Protein AF-A0A7C3M446-F1 (afdb_monomer)

Secondary structure (DSSP, 8-state):
--------SSTTSGGGG--------TT---GGGPPPPHHHHS--HHHHHHHHHHHHHHHHHTTGGGS-HHHHHH---EEHHHHHHHHHHHHTT-----S-GGGT--HHHHT--HHHHHHHHHHHHHHHHHHS-TT--HHHHHHH-EE-HHHHHHHHHHHHHTTTGGGT-

Solvent-accessible surface area (backbone atoms only — not comparable to full-atom values): 10321 Å² total; per-residue (Å²): 138,88,83,91,78,90,84,82,86,67,81,78,63,67,73,78,65,69,66,75,76,72,79,85,51,93,87,63,75,51,66,86,71,58,77,63,27,55,65,64,65,71,49,53,68,69,56,50,54,51,52,52,52,48,49,57,50,47,46,36,71,73,41,56,39,76,53,53,67,74,56,37,70,70,40,65,82,38,26,46,46,61,53,46,51,53,52,48,35,57,62,70,64,47,77,66,69,60,90,57,58,79,74,46,45,23,66,88,59,68,74,54,54,70,72,57,50,52,51,52,47,44,50,50,50,53,51,46,58,73,71,56,70,48,86,47,51,69,74,48,28,57,70,71,48,69,34,31,59,57,63,54,46,50,49,56,50,38,34,36,76,43,64,69,58,73,74,78,116

Radius of gyration: 21.4 Å; Cα contacts (8 Å, |Δi|>4): 169; chains: 1; bounding box: 54×73×48 Å

Foldseek 3Di:
DDDDDDDDDPPPPVVVPPPVPPPDDVLFDDLLNFQAAPQLVPDDPVVLLVLLVVLQVVLLVVPQQVDDPVVLVVDFPDFQLSLSSLSVCLVVLAAPADPCLSSRHHCLQVVDDQVRLVVLLRVSSVVSRVQPDRHDDPVCRRPRGTDTSSSSSSSSVCSHPPSVVVVVD

pLDDT: mean 84.74, std 18.95, range [38.5, 98.25]

Structure (mmCIF, N/CA/C/O backbone):
data_AF-A0A7C3M446-F1
#
_entry.id   AF-A0A7C3M446-F1
#
loop_
_atom_site.group_PDB
_atom_site.id
_atom_site.type_symbol
_atom_site.label_atom_id
_atom_site.label_alt_id
_atom_site.label_comp_id
_atom_site.label_asym_id
_atom_site.label_entity_id
_atom_site.label_seq_id
_atom_site.pdbx_PDB_ins_code
_atom_site.Cartn_x
_atom_site.Cartn_y
_atom_site.Cartn_z
_atom_site.occupancy
_atom_site.B_iso_or_equiv
_atom_site.auth_seq_id
_atom_site.auth_comp_id
_atom_site.auth_asym_id
_atom_site.auth_atom_id
_atom_site.pdbx_PDB_model_num
ATOM 1 N N . MET A 1 1 ? -39.749 -58.329 -31.137 1.00 42.81 1 MET A N 1
ATOM 2 C CA . MET A 1 1 ? -38.406 -57.814 -31.487 1.00 42.81 1 MET A CA 1
ATOM 3 C C . MET A 1 1 ? -38.065 -56.665 -30.552 1.00 42.81 1 MET A C 1
ATOM 5 O O . MET A 1 1 ? -38.836 -55.722 -30.462 1.00 42.81 1 MET A O 1
ATOM 9 N N . ARG A 1 2 ? -36.970 -56.797 -29.795 1.00 43.00 2 ARG A N 1
ATOM 10 C CA . ARG A 1 2 ? -36.410 -55.752 -28.927 1.00 43.00 2 ARG A CA 1
ATOM 11 C C . ARG A 1 2 ? -35.461 -54.888 -29.755 1.00 43.00 2 ARG A C 1
ATOM 13 O O . ARG A 1 2 ? -34.561 -55.450 -30.365 1.00 43.00 2 ARG A O 1
ATOM 20 N N . TYR A 1 3 ? -35.579 -53.569 -29.652 1.00 38.50 3 TYR A N 1
ATOM 21 C CA . TYR A 1 3 ? -34.455 -52.666 -29.890 1.00 38.50 3 TYR A CA 1
ATOM 22 C C . TYR A 1 3 ? -34.229 -51.821 -28.637 1.00 38.50 3 TYR A C 1
ATOM 24 O O . TYR A 1 3 ? -35.097 -51.071 -28.200 1.00 38.50 3 TYR A O 1
ATOM 32 N N . LYS A 1 4 ? -33.062 -52.034 -28.023 1.00 44.69 4 LYS A N 1
ATOM 33 C CA . LYS A 1 4 ? -32.451 -51.157 -27.025 1.00 44.69 4 LYS A CA 1
ATOM 34 C C . LYS A 1 4 ? -31.662 -50.088 -27.784 1.00 44.69 4 LYS A C 1
ATOM 36 O O . LYS A 1 4 ? -30.764 -50.433 -28.542 1.00 44.69 4 LYS A O 1
ATOM 41 N N . THR A 1 5 ? -31.929 -48.826 -27.492 1.00 45.09 5 THR A N 1
ATOM 42 C CA . THR A 1 5 ? -31.045 -47.676 -27.742 1.00 45.09 5 THR A CA 1
ATOM 43 C C . THR A 1 5 ? -31.077 -46.880 -26.434 1.00 45.09 5 THR A C 1
ATOM 45 O O . THR A 1 5 ? -32.148 -46.478 -26.003 1.00 45.09 5 THR A O 1
ATOM 48 N N . GLY A 1 6 ? -30.016 -46.746 -25.637 1.00 48.19 6 GLY A N 1
ATOM 49 C CA . GLY A 1 6 ? -28.617 -46.575 -26.018 1.00 48.19 6 GLY A CA 1
ATOM 50 C C . GLY A 1 6 ? -28.357 -45.087 -26.243 1.00 48.19 6 GLY A C 1
ATOM 51 O O . GLY A 1 6 ? -28.233 -44.668 -27.382 1.00 48.19 6 GLY A O 1
ATOM 52 N N . GLY A 1 7 ? -28.352 -44.294 -25.168 1.00 40.03 7 GLY A N 1
ATOM 53 C CA . GLY A 1 7 ? -28.173 -42.838 -25.211 1.00 40.03 7 GLY A CA 1
ATOM 54 C C . GLY A 1 7 ? -27.802 -42.277 -23.840 1.00 40.03 7 GLY A C 1
ATOM 55 O O . GLY A 1 7 ? -28.478 -41.405 -23.310 1.00 40.03 7 GLY A O 1
ATOM 56 N N . SER A 1 8 ? -26.768 -42.860 -23.230 1.00 46.78 8 SER A N 1
ATOM 57 C CA . SER A 1 8 ? -26.146 -42.373 -21.998 1.00 46.78 8 SER A CA 1
ATOM 58 C C . SER A 1 8 ? -25.112 -41.298 -22.330 1.00 46.78 8 SER A C 1
ATOM 60 O O . SER A 1 8 ? -24.274 -41.495 -23.206 1.00 46.78 8 SER A O 1
ATOM 62 N N . GLY A 1 9 ? -25.121 -40.204 -21.568 1.00 45.34 9 GLY A N 1
ATOM 63 C CA . GLY A 1 9 ? -23.860 -39.694 -21.025 1.00 45.34 9 GLY A CA 1
ATOM 64 C C . GLY A 1 9 ? -23.272 -38.400 -21.586 1.00 45.34 9 GLY A C 1
ATOM 65 O O . GLY A 1 9 ? -22.259 -37.973 -21.046 1.00 45.34 9 GLY A O 1
ATOM 66 N N . MET A 1 10 ? -23.863 -37.739 -22.590 1.00 46.47 10 MET A N 1
ATOM 67 C CA . MET A 1 10 ? -23.274 -36.505 -23.160 1.00 46.47 10 MET A CA 1
ATOM 68 C C . MET A 1 10 ? -24.122 -35.230 -23.066 1.00 46.47 10 MET A C 1
ATOM 70 O O . MET A 1 10 ? -23.623 -34.159 -23.390 1.00 46.47 10 MET A O 1
ATOM 74 N N . ALA A 1 11 ? -25.356 -35.283 -22.559 1.00 45.22 11 ALA A N 1
ATOM 75 C CA . ALA A 1 11 ? -26.144 -34.061 -22.352 1.00 45.22 11 ALA A CA 1
ATOM 76 C C . ALA A 1 11 ? -25.712 -33.268 -21.098 1.00 45.22 11 ALA A C 1
ATOM 78 O O . ALA A 1 11 ? -25.867 -32.056 -21.052 1.00 45.22 11 ALA A O 1
ATOM 79 N N . ASN A 1 12 ? -25.093 -33.927 -20.108 1.00 47.81 12 ASN A N 1
ATOM 80 C CA . ASN A 1 12 ? -24.774 -33.326 -18.801 1.00 47.81 12 ASN A CA 1
ATOM 81 C C . ASN A 1 12 ? -23.311 -32.863 -18.639 1.00 47.81 12 ASN A C 1
ATOM 83 O O . ASN A 1 12 ? -22.894 -32.521 -17.529 1.00 47.81 12 ASN A O 1
ATOM 87 N N . MET A 1 13 ? -22.507 -32.884 -19.710 1.00 43.72 13 MET A N 1
ATOM 88 C CA . MET A 1 13 ? -21.101 -32.447 -19.657 1.00 43.72 13 MET A CA 1
ATOM 89 C C . MET A 1 13 ? -20.904 -31.014 -20.173 1.00 43.72 13 MET A C 1
ATOM 91 O O . MET A 1 13 ? -19.988 -30.331 -19.724 1.00 43.72 13 MET A O 1
ATOM 95 N N . LEU A 1 14 ? -21.793 -30.521 -21.043 1.00 45.66 14 LEU A N 1
ATOM 96 C CA . LEU A 1 14 ? -21.698 -29.168 -21.605 1.00 45.66 14 LEU A CA 1
ATOM 97 C C . LEU A 1 14 ? -22.295 -28.079 -20.697 1.00 45.66 14 LEU A C 1
ATOM 99 O O . LEU A 1 14 ? -21.881 -26.928 -20.785 1.00 45.66 14 LEU A O 1
ATOM 103 N N . ASP A 1 15 ? -23.170 -28.433 -19.750 1.00 46.59 15 ASP A N 1
ATOM 104 C CA . ASP A 1 15 ? -23.736 -27.470 -18.788 1.00 46.59 15 ASP A CA 1
ATOM 105 C C . ASP A 1 15 ? -22.785 -27.099 -17.632 1.00 46.59 15 ASP A C 1
ATOM 107 O O . ASP A 1 15 ? -23.059 -26.166 -16.875 1.00 46.59 15 ASP A O 1
ATOM 111 N N . ARG A 1 16 ? -21.630 -27.771 -17.499 1.00 46.53 16 ARG A N 1
ATOM 112 C CA . ARG A 1 16 ? -20.610 -27.433 -16.482 1.00 46.53 16 ARG A CA 1
ATOM 113 C C . ARG A 1 16 ? -19.628 -26.346 -16.909 1.00 46.53 16 ARG A C 1
ATOM 115 O O . ARG A 1 16 ? -18.825 -25.912 -16.091 1.00 46.53 16 ARG A O 1
ATOM 122 N N . PHE A 1 17 ? -19.726 -25.867 -18.146 1.00 45.97 17 PHE A N 1
ATOM 123 C CA . PHE A 1 17 ? -18.943 -24.737 -18.646 1.00 45.97 17 PHE A CA 1
ATOM 124 C C . PHE A 1 17 ? -19.826 -23.523 -18.934 1.00 45.97 17 PHE A C 1
ATOM 126 O O . PHE A 1 17 ? -19.591 -22.775 -19.883 1.00 45.97 17 PHE A O 1
ATOM 133 N N . ARG A 1 18 ? -20.815 -23.251 -18.070 1.00 46.09 18 ARG A N 1
ATOM 134 C CA . ARG A 1 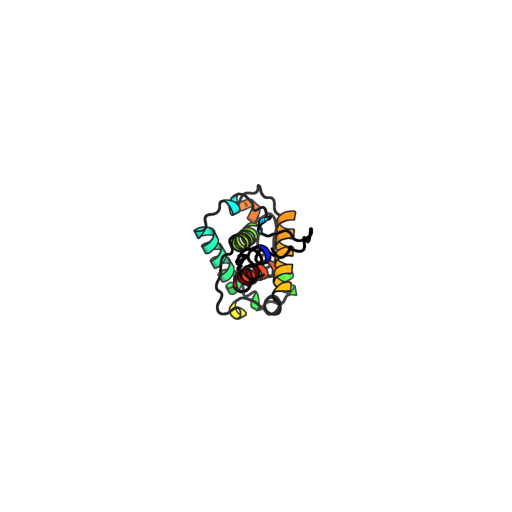18 ? -21.263 -21.866 -17.881 1.00 46.09 18 ARG A CA 1
ATOM 135 C C . ARG A 1 18 ? -20.122 -21.096 -17.221 1.00 46.09 18 ARG A C 1
ATOM 137 O O . ARG A 1 18 ? -20.141 -20.835 -16.023 1.00 46.09 18 ARG A O 1
ATOM 144 N N . LEU A 1 19 ? -19.122 -20.738 -18.025 1.00 51.66 19 LEU A N 1
ATOM 145 C CA . LEU A 1 19 ? -18.236 -19.623 -17.737 1.00 51.66 19 LEU A CA 1
ATOM 146 C C . LEU A 1 19 ? -19.171 -18.463 -17.397 1.00 51.66 19 LEU A C 1
ATOM 148 O O . LEU A 1 19 ? -19.911 -17.999 -18.273 1.00 51.66 19 LEU A O 1
ATOM 152 N N . LYS A 1 20 ? -19.229 -18.071 -16.115 1.00 44.44 20 LYS A N 1
ATOM 153 C CA . LYS A 1 20 ? -19.902 -16.838 -15.705 1.00 44.44 20 LYS A CA 1
ATOM 154 C C . LYS A 1 20 ? -19.364 -15.777 -16.656 1.00 44.44 20 LYS A C 1
ATOM 156 O O . LYS A 1 20 ? -18.174 -15.474 -16.620 1.00 44.44 20 LYS A O 1
ATOM 161 N N . LYS A 1 21 ? -20.205 -15.277 -17.568 1.00 43.22 21 LYS A N 1
ATOM 162 C CA . LYS A 1 21 ? -19.836 -14.147 -18.418 1.00 43.22 21 LYS A CA 1
ATOM 163 C C . LYS A 1 21 ? -19.499 -13.025 -17.447 1.00 43.22 21 LYS A C 1
ATOM 165 O O . LYS A 1 21 ? -20.414 -12.456 -16.851 1.00 43.22 21 LYS A O 1
ATOM 170 N N . ARG A 1 22 ? -18.204 -12.768 -17.228 1.00 46.66 22 ARG A N 1
ATOM 171 C CA . ARG A 1 22 ? -17.752 -11.589 -16.493 1.00 46.66 22 ARG A CA 1
ATOM 172 C C . ARG A 1 22 ? -18.449 -10.418 -17.172 1.00 46.66 22 ARG A C 1
ATOM 174 O O . ARG A 1 22 ? -18.362 -10.278 -18.393 1.00 46.66 22 ARG A O 1
ATOM 181 N N . LYS A 1 23 ? -19.242 -9.655 -16.418 1.00 48.91 23 LYS A N 1
ATOM 182 C CA . LYS A 1 23 ? -19.819 -8.416 -16.936 1.00 48.91 23 LYS A CA 1
ATOM 183 C C . LYS A 1 23 ? -18.619 -7.540 -17.276 1.00 48.91 23 LYS A C 1
ATOM 185 O O . LYS A 1 23 ? -17.930 -7.097 -16.366 1.00 48.91 23 LYS A O 1
ATOM 190 N N . PHE A 1 24 ? -18.317 -7.402 -18.565 1.00 40.50 24 PHE A N 1
ATOM 191 C CA . PHE A 1 24 ? -17.225 -6.563 -19.034 1.00 40.50 24 PHE A CA 1
ATOM 192 C C . PHE A 1 24 ? -17.549 -5.135 -18.610 1.00 40.50 24 PHE A C 1
ATOM 194 O O . PHE A 1 24 ? -18.461 -4.514 -19.154 1.00 40.50 24 PHE A O 1
ATOM 201 N N . ASN A 1 25 ? -16.869 -4.669 -17.569 1.00 52.81 25 ASN A N 1
ATOM 202 C CA . ASN A 1 25 ? -16.901 -3.281 -17.170 1.00 52.81 25 ASN A CA 1
ATOM 203 C C . ASN A 1 25 ? -15.619 -2.652 -17.729 1.00 52.81 25 ASN A C 1
ATOM 205 O O . ASN A 1 25 ? -14.547 -2.939 -17.201 1.00 52.81 25 ASN A O 1
ATOM 209 N N . PRO A 1 26 ? -15.698 -1.852 -18.802 1.00 50.00 26 PRO A N 1
ATOM 210 C CA . PRO A 1 26 ? -14.520 -1.251 -19.428 1.00 50.00 26 PRO A CA 1
ATOM 211 C C . PRO A 1 26 ? -13.754 -0.301 -18.493 1.00 50.00 26 PRO A C 1
ATOM 213 O O . PRO A 1 26 ? -12.606 0.024 -18.776 1.00 50.00 26 PRO A O 1
ATOM 216 N N . ASP A 1 27 ? -14.359 0.107 -17.371 1.00 53.03 27 ASP A N 1
ATOM 217 C CA . ASP A 1 27 ? -13.738 0.981 -16.372 1.00 53.03 27 ASP A CA 1
ATOM 218 C C . ASP A 1 27 ? -13.006 0.217 -15.257 1.00 53.03 27 ASP A C 1
ATOM 220 O O . ASP A 1 27 ? -12.446 0.836 -14.347 1.00 53.03 27 ASP A O 1
ATOM 224 N N . LEU A 1 28 ? -13.023 -1.117 -15.277 1.00 57.50 28 LEU A N 1
ATOM 225 C CA . LEU A 1 28 ? -12.301 -1.962 -14.330 1.00 57.50 28 LEU A CA 1
ATOM 226 C C . LEU A 1 28 ? -10.920 -2.289 -14.907 1.00 57.50 28 LEU A C 1
ATOM 228 O O . LEU A 1 28 ? -10.794 -3.191 -15.727 1.00 57.50 28 LEU A O 1
ATOM 232 N N . LEU A 1 29 ? -9.889 -1.550 -14.478 1.00 64.44 29 LEU A N 1
ATOM 233 C CA . LEU A 1 29 ? -8.509 -1.976 -14.712 1.00 64.44 29 LEU A CA 1
ATOM 234 C C . LEU A 1 29 ? -8.244 -3.177 -13.801 1.00 64.44 29 LEU A C 1
ATOM 236 O O . LEU A 1 29 ? -8.303 -3.034 -12.575 1.00 64.44 29 LEU A O 1
ATOM 240 N N . ASP A 1 30 ? -8.016 -4.348 -14.392 1.00 77.88 30 ASP A N 1
ATOM 241 C CA . ASP A 1 30 ? -7.653 -5.538 -13.631 1.00 77.88 30 ASP A CA 1
ATOM 242 C C . ASP A 1 30 ? -6.247 -5.326 -13.043 1.00 77.88 30 ASP A C 1
ATOM 244 O O . ASP A 1 30 ? -5.381 -4.694 -13.656 1.00 77.88 30 ASP A O 1
ATOM 248 N N . ILE A 1 31 ? -5.990 -5.853 -11.847 1.00 83.62 31 ILE A N 1
ATOM 249 C CA . ILE A 1 31 ? -4.642 -5.824 -11.264 1.00 83.62 31 ILE A CA 1
ATOM 250 C C . ILE A 1 31 ? -3.633 -6.535 -12.185 1.00 83.62 31 ILE A C 1
ATOM 252 O O . ILE A 1 31 ? -2.448 -6.181 -12.246 1.00 83.62 31 ILE A O 1
ATOM 256 N N . GLU A 1 32 ? -4.109 -7.502 -12.966 1.00 85.69 32 GLU A N 1
ATOM 257 C CA . GLU A 1 32 ? -3.306 -8.195 -13.969 1.00 85.69 32 GLU A CA 1
ATOM 258 C C . GLU A 1 32 ? -2.863 -7.275 -15.119 1.00 85.69 32 GLU A C 1
ATOM 260 O O . GLU A 1 32 ? -1.768 -7.465 -15.655 1.00 85.69 32 GLU A O 1
ATOM 265 N N . ASP A 1 33 ? -3.607 -6.204 -15.402 1.00 87.56 33 ASP A N 1
ATOM 266 C CA . ASP A 1 33 ? -3.280 -5.213 -16.436 1.00 87.56 33 ASP A CA 1
ATOM 267 C C . ASP A 1 33 ? -2.365 -4.087 -15.923 1.00 87.56 33 ASP A C 1
ATOM 269 O O . ASP A 1 33 ? -1.840 -3.300 -16.709 1.00 87.56 33 ASP A O 1
ATOM 273 N N . LEU A 1 34 ? -2.136 -4.004 -14.606 1.00 92.50 34 LEU A N 1
ATOM 274 C CA . LEU A 1 34 ? -1.261 -2.991 -14.013 1.00 92.50 34 LEU A CA 1
ATOM 275 C C . LEU A 1 34 ? 0.183 -3.133 -14.519 1.00 92.50 34 LEU A C 1
ATOM 277 O O . LEU A 1 34 ? 0.834 -4.170 -14.298 1.00 92.50 34 LEU A O 1
ATOM 281 N N . HIS A 1 35 ? 0.717 -2.051 -15.093 1.00 93.75 35 HIS A N 1
ATOM 282 C CA . HIS A 1 35 ? 2.125 -1.942 -15.451 1.00 93.75 35 HIS A CA 1
ATOM 283 C C . HIS A 1 35 ? 2.917 -1.423 -14.252 1.00 93.75 35 HIS A C 1
ATOM 285 O O . HIS A 1 35 ? 2.717 -0.313 -13.759 1.00 93.75 35 HIS A O 1
ATOM 291 N N . LEU A 1 36 ? 3.856 -2.228 -13.769 1.00 95.31 36 LEU A N 1
ATOM 292 C CA . LEU A 1 36 ? 4.771 -1.825 -12.705 1.00 95.31 36 LEU A CA 1
ATOM 293 C C . LEU A 1 36 ? 6.097 -1.343 -13.306 1.00 95.31 36 LEU A C 1
ATOM 295 O O . LEU A 1 36 ? 6.516 -1.890 -14.331 1.00 95.31 36 LEU A O 1
ATOM 299 N N . PRO A 1 37 ? 6.773 -0.357 -12.682 1.00 96.56 37 PRO A N 1
ATOM 300 C CA . PRO A 1 37 ? 8.139 -0.003 -13.043 1.00 96.56 37 PRO A CA 1
ATOM 301 C C . PRO A 1 37 ? 9.061 -1.224 -13.060 1.00 96.56 37 PRO A C 1
ATOM 303 O O . PRO A 1 37 ? 8.880 -2.140 -12.251 1.00 96.56 37 PRO A O 1
ATOM 306 N N . ILE A 1 38 ? 10.054 -1.231 -13.956 1.00 94.62 38 ILE A N 1
ATOM 307 C CA . ILE A 1 38 ? 10.953 -2.385 -14.147 1.00 94.62 38 ILE A CA 1
ATOM 308 C C . ILE A 1 38 ? 11.623 -2.813 -12.832 1.00 94.62 38 ILE A C 1
ATOM 310 O O . ILE A 1 38 ? 11.612 -3.992 -12.496 1.00 94.62 38 ILE A O 1
ATOM 314 N N . GLU A 1 39 ? 12.036 -1.837 -12.022 1.00 94.75 39 GLU A N 1
ATOM 315 C CA . GLU A 1 39 ? 12.653 -2.021 -10.702 1.00 94.75 39 GLU A CA 1
ATOM 316 C C . GLU A 1 39 ? 11.778 -2.814 -9.721 1.00 94.75 39 GLU A C 1
ATOM 318 O O . GLU A 1 39 ? 12.274 -3.579 -8.899 1.00 94.75 39 GLU A O 1
ATOM 323 N N . ILE A 1 40 ? 10.457 -2.643 -9.801 1.00 96.38 40 ILE A N 1
ATOM 324 C CA . ILE A 1 40 ? 9.490 -3.364 -8.962 1.00 96.38 40 ILE A CA 1
ATOM 325 C C . ILE A 1 40 ? 9.131 -4.697 -9.613 1.00 96.38 40 ILE A C 1
ATOM 327 O O . ILE A 1 40 ? 8.909 -5.698 -8.933 1.00 96.38 40 ILE A O 1
ATOM 331 N N . LYS A 1 41 ? 9.060 -4.724 -10.946 1.00 94.88 41 LYS A N 1
ATOM 332 C CA . LYS A 1 41 ? 8.709 -5.919 -11.706 1.00 94.88 41 LYS A CA 1
ATOM 333 C C . LYS A 1 41 ? 9.754 -7.027 -11.549 1.00 94.88 41 LYS A C 1
ATOM 335 O O . LYS A 1 41 ? 9.364 -8.190 -11.438 1.00 94.88 41 LYS A O 1
ATOM 340 N N . GLU A 1 42 ? 11.030 -6.659 -11.562 1.00 94.56 42 GLU A N 1
ATOM 341 C CA . GLU A 1 42 ? 12.186 -7.563 -11.475 1.00 94.56 42 GLU A CA 1
ATOM 342 C C . GLU A 1 42 ? 12.655 -7.804 -10.034 1.00 94.56 42 GLU A C 1
ATOM 344 O O . GLU A 1 42 ? 13.574 -8.588 -9.803 1.00 94.56 42 GLU A O 1
ATOM 349 N N . MET A 1 43 ? 12.007 -7.162 -9.059 1.00 96.38 43 MET A N 1
ATOM 350 C CA . MET A 1 43 ? 12.296 -7.352 -7.645 1.00 96.38 43 MET A CA 1
ATOM 351 C C . MET A 1 43 ? 12.078 -8.811 -7.238 1.00 96.38 43 MET A C 1
ATOM 353 O O . MET A 1 43 ? 11.045 -9.413 -7.542 1.00 96.38 43 MET A O 1
ATOM 357 N N . ASP A 1 44 ? 13.049 -9.381 -6.526 1.00 96.00 44 ASP A N 1
ATOM 358 C CA . ASP A 1 44 ? 12.950 -10.753 -6.055 1.00 96.00 44 ASP A CA 1
ATOM 359 C C . ASP A 1 44 ? 11.857 -10.905 -4.984 1.00 96.00 44 ASP A C 1
ATOM 361 O O . ASP A 1 44 ? 11.526 -9.984 -4.230 1.00 96.00 44 ASP A O 1
ATOM 365 N N . HIS A 1 45 ? 11.285 -12.105 -4.915 1.00 94.19 45 HIS A N 1
ATOM 366 C CA . HIS A 1 45 ? 10.160 -12.384 -4.029 1.00 94.19 45 HIS A CA 1
ATOM 367 C C . HIS A 1 45 ? 10.510 -12.206 -2.541 1.00 94.19 45 HIS A C 1
ATOM 369 O O . HIS A 1 45 ? 9.677 -11.739 -1.762 1.00 94.19 45 HIS A O 1
ATOM 375 N N . GLU A 1 46 ? 11.736 -12.543 -2.127 1.00 96.31 46 GLU A N 1
ATOM 376 C CA . GLU A 1 46 ? 12.160 -12.416 -0.728 1.00 96.31 46 GLU A CA 1
ATOM 377 C C . GLU A 1 46 ? 12.222 -10.950 -0.300 1.00 96.31 46 GLU A C 1
ATOM 379 O O . GLU A 1 46 ? 11.761 -10.589 0.790 1.00 96.31 46 GLU A O 1
ATOM 384 N N . ARG A 1 47 ? 12.736 -10.091 -1.181 1.00 96.56 47 ARG A N 1
ATOM 385 C CA . ARG A 1 47 ? 12.736 -8.644 -1.004 1.00 96.56 47 ARG A CA 1
ATOM 386 C C . ARG A 1 47 ? 11.320 -8.088 -0.928 1.00 96.56 47 ARG A C 1
ATOM 388 O O . ARG A 1 47 ? 11.045 -7.356 0.021 1.00 96.56 47 ARG A O 1
ATOM 395 N N . ILE A 1 48 ? 10.417 -8.478 -1.831 1.00 96.75 48 ILE A N 1
ATOM 396 C CA . ILE A 1 48 ? 9.005 -8.052 -1.779 1.00 96.75 48 ILE A CA 1
ATOM 397 C C . ILE A 1 48 ? 8.391 -8.416 -0.421 1.00 96.75 48 ILE A C 1
ATOM 399 O O . ILE A 1 48 ? 7.808 -7.560 0.243 1.00 96.75 48 ILE A O 1
ATOM 403 N N . LEU A 1 49 ? 8.568 -9.658 0.044 1.00 96.06 49 LEU A N 1
ATOM 404 C CA . LEU A 1 49 ? 8.037 -10.100 1.337 1.00 96.06 49 LEU A CA 1
ATOM 405 C C . LEU A 1 49 ? 8.633 -9.333 2.520 1.00 96.06 49 LEU A C 1
ATOM 407 O O . LEU A 1 49 ? 7.915 -9.001 3.470 1.00 96.06 49 LEU A O 1
ATOM 411 N N . ARG A 1 50 ? 9.943 -9.075 2.499 1.00 96.75 50 ARG A N 1
ATOM 412 C CA . ARG A 1 50 ? 10.625 -8.302 3.542 1.00 96.75 50 ARG A CA 1
ATOM 413 C C . ARG A 1 50 ? 10.091 -6.875 3.589 1.00 96.75 50 ARG A C 1
ATOM 415 O O . ARG A 1 50 ? 9.749 -6.393 4.671 1.00 96.75 50 ARG A O 1
ATOM 422 N N . ASP A 1 51 ? 9.994 -6.227 2.437 1.00 96.56 51 ASP A N 1
ATOM 423 C CA . ASP A 1 51 ? 9.597 -4.828 2.333 1.00 96.56 51 ASP A CA 1
ATOM 424 C C . ASP A 1 51 ? 8.097 -4.674 2.650 1.00 96.56 51 ASP A C 1
ATOM 426 O O . ASP A 1 51 ? 7.714 -3.748 3.365 1.00 96.56 51 ASP A O 1
ATOM 430 N N . LEU A 1 52 ? 7.255 -5.640 2.268 1.00 96.38 52 LEU A N 1
ATOM 431 C CA . LEU A 1 52 ? 5.844 -5.717 2.665 1.00 96.38 52 LEU A CA 1
ATOM 432 C C . LEU A 1 52 ? 5.673 -5.849 4.191 1.00 96.38 52 LEU A C 1
ATOM 434 O O . LEU A 1 52 ? 4.894 -5.114 4.804 1.00 96.38 52 LEU A O 1
ATOM 438 N N . LYS A 1 53 ? 6.428 -6.749 4.837 1.00 95.75 53 LYS A N 1
ATOM 439 C CA . LYS A 1 53 ? 6.409 -6.903 6.306 1.00 95.75 53 LYS A CA 1
ATOM 440 C C . LYS A 1 53 ? 6.918 -5.650 7.017 1.00 95.75 53 LYS A C 1
ATOM 442 O O . LYS A 1 53 ? 6.371 -5.273 8.054 1.00 95.75 53 LYS A O 1
ATOM 447 N N . SER A 1 54 ? 7.950 -5.012 6.465 1.00 96.56 54 SER A N 1
ATOM 448 C CA . SER A 1 54 ? 8.481 -3.743 6.966 1.00 96.56 54 SER A CA 1
ATOM 449 C C . SER A 1 54 ? 7.422 -2.643 6.894 1.00 96.56 54 SER A C 1
ATOM 451 O O . SER A 1 54 ? 7.164 -1.983 7.897 1.00 96.56 54 SER A O 1
ATOM 453 N N . ASN A 1 55 ? 6.720 -2.530 5.763 1.00 96.81 55 ASN A N 1
ATOM 454 C CA . ASN A 1 55 ? 5.620 -1.586 5.580 1.00 96.81 55 ASN A CA 1
ATOM 455 C C . ASN A 1 55 ? 4.507 -1.788 6.612 1.00 96.81 55 ASN A C 1
ATOM 457 O O . ASN A 1 55 ? 4.121 -0.831 7.278 1.00 96.81 55 ASN A O 1
ATOM 461 N N . LEU A 1 56 ? 4.044 -3.025 6.825 1.00 96.75 56 LEU A N 1
ATOM 462 C CA . LEU A 1 56 ? 3.032 -3.313 7.847 1.00 96.75 56 LEU A CA 1
ATOM 463 C C . LEU A 1 56 ? 3.514 -2.952 9.264 1.00 96.75 56 LEU A C 1
ATOM 465 O O . LEU A 1 56 ? 2.759 -2.401 10.071 1.00 96.75 56 LEU A O 1
ATOM 469 N N . LYS A 1 57 ? 4.772 -3.270 9.587 1.00 96.25 57 LYS A N 1
ATOM 470 C CA . LYS A 1 57 ? 5.369 -2.945 10.887 1.00 96.25 57 LYS A CA 1
ATOM 471 C C . LYS A 1 57 ? 5.452 -1.431 11.088 1.00 96.25 57 LYS A C 1
ATOM 473 O O . LYS A 1 57 ? 5.046 -0.948 12.142 1.00 96.25 57 LYS A O 1
ATOM 478 N N . ASN A 1 58 ? 5.939 -0.699 10.091 1.00 96.75 58 ASN A N 1
ATOM 479 C CA . ASN A 1 58 ? 6.065 0.756 10.135 1.00 96.75 58 ASN A CA 1
ATOM 480 C C . ASN A 1 58 ? 4.692 1.422 10.236 1.00 96.75 58 ASN A C 1
ATOM 482 O O . ASN A 1 58 ? 4.517 2.293 11.081 1.00 96.75 58 ASN A O 1
ATOM 486 N N . TYR A 1 59 ? 3.697 0.927 9.494 1.00 97.12 59 TYR A N 1
ATOM 487 C CA . TYR A 1 59 ? 2.308 1.379 9.586 1.00 97.12 59 TYR A CA 1
ATOM 488 C C . TYR A 1 59 ? 1.789 1.345 11.032 1.00 97.12 59 TYR A C 1
ATOM 490 O O . TYR A 1 59 ? 1.216 2.311 11.536 1.00 97.12 59 TYR A O 1
ATOM 498 N N . LYS A 1 60 ? 2.045 0.231 11.734 1.00 96.56 60 LYS A N 1
ATOM 499 C CA . LYS A 1 60 ? 1.692 0.071 13.151 1.00 96.56 60 LYS A CA 1
ATOM 500 C C . LYS A 1 60 ? 2.495 1.009 14.055 1.00 96.56 60 LYS A C 1
ATOM 502 O O . LYS A 1 60 ? 1.917 1.612 14.956 1.00 96.56 60 LYS A O 1
ATOM 507 N N . LEU A 1 61 ? 3.808 1.110 13.843 1.00 96.81 61 LEU A N 1
ATOM 508 C CA . LEU A 1 61 ? 4.710 1.916 14.676 1.00 96.81 61 LEU A CA 1
ATOM 509 C C . LEU A 1 61 ? 4.423 3.416 14.585 1.00 96.81 61 LEU A C 1
ATOM 511 O O . LEU A 1 61 ? 4.466 4.098 15.604 1.00 96.81 61 LEU A O 1
ATOM 515 N N . LEU A 1 62 ? 4.084 3.910 13.395 1.00 96.44 62 LEU A N 1
ATOM 516 C CA . LEU A 1 62 ? 3.712 5.308 13.160 1.00 96.44 62 LEU A CA 1
ATOM 517 C C . LEU A 1 62 ? 2.336 5.658 13.747 1.00 96.44 62 LEU A C 1
ATOM 519 O O . LEU A 1 62 ? 1.941 6.822 13.777 1.00 96.44 62 LEU A O 1
ATOM 523 N N . GLY A 1 63 ? 1.608 4.661 14.260 1.00 96.19 63 GLY A N 1
ATOM 524 C CA . GLY A 1 63 ? 0.393 4.878 15.032 1.00 96.19 63 GLY A CA 1
ATOM 525 C C . GLY A 1 63 ? -0.774 5.400 14.200 1.00 96.19 63 GLY A C 1
ATOM 526 O O . GLY A 1 63 ? -1.683 6.006 14.764 1.00 96.19 63 GLY A O 1
ATOM 527 N N . TYR A 1 64 ? -0.792 5.150 12.885 1.00 97.25 64 TYR A N 1
ATOM 528 C CA . TYR A 1 64 ? -1.840 5.650 11.988 1.00 97.25 64 TYR A CA 1
ATOM 529 C C . TYR A 1 64 ? -3.252 5.253 12.420 1.00 97.25 64 TYR A C 1
ATOM 531 O O . TYR A 1 64 ? -4.184 6.029 12.245 1.00 97.25 64 TYR A O 1
ATOM 539 N N . ARG A 1 65 ? -3.407 4.098 13.080 1.00 96.62 65 ARG A N 1
ATOM 540 C CA . ARG A 1 65 ? -4.691 3.647 13.641 1.00 96.62 65 ARG A CA 1
ATOM 541 C C . ARG A 1 65 ? -5.334 4.624 14.633 1.00 96.62 65 ARG A C 1
ATOM 543 O O . ARG A 1 65 ? -6.528 4.521 14.882 1.00 96.62 65 ARG A O 1
ATOM 550 N N . PHE A 1 66 ? -4.540 5.500 15.249 1.00 97.00 66 PHE A N 1
ATOM 551 C CA . PHE A 1 66 ? -4.996 6.452 16.262 1.00 97.00 66 PHE A CA 1
ATOM 552 C C . PHE A 1 66 ? -5.260 7.851 15.702 1.00 97.00 66 PHE A C 1
ATOM 554 O O . PHE A 1 66 ? -5.741 8.711 16.435 1.00 97.00 66 PHE A O 1
ATOM 561 N N . LYS A 1 67 ? -4.915 8.097 14.435 1.00 96.31 67 LYS A N 1
ATOM 562 C CA . LYS A 1 67 ? -5.086 9.400 13.794 1.00 96.31 67 LYS A CA 1
ATOM 563 C C . LYS A 1 67 ? -6.474 9.510 13.180 1.00 96.31 67 LYS A C 1
ATOM 565 O O . LYS A 1 67 ? -7.057 8.521 12.737 1.00 96.31 67 LYS A O 1
ATOM 570 N N . HIS A 1 68 ? -6.989 10.733 13.140 1.00 95.62 68 HIS A N 1
ATOM 571 C CA . HIS A 1 68 ? -8.257 11.012 12.478 1.00 95.62 68 HIS A CA 1
ATOM 572 C C . HIS A 1 68 ? -8.098 10.952 10.951 1.00 95.62 68 HIS A C 1
ATOM 574 O O . HIS A 1 68 ? -7.026 11.240 10.420 1.00 95.62 68 HIS A O 1
ATOM 580 N N . GLU A 1 69 ? -9.172 10.637 10.227 1.00 94.38 69 GLU A N 1
ATOM 581 C CA . GLU A 1 69 ? -9.163 10.546 8.760 1.00 94.38 69 GLU A CA 1
ATOM 582 C C . GLU A 1 69 ? -8.631 11.824 8.092 1.00 94.38 69 GLU A C 1
ATOM 584 O O . GLU A 1 69 ? -7.796 11.763 7.194 1.00 94.38 69 GLU A O 1
ATOM 589 N N . SER A 1 70 ? -9.054 12.996 8.571 1.00 95.44 70 SER A N 1
ATOM 590 C CA . SER A 1 70 ? -8.574 14.288 8.060 1.00 95.44 70 SER A CA 1
ATOM 591 C C . SER A 1 70 ? -7.063 14.477 8.218 1.00 95.44 70 SER A C 1
ATOM 593 O O . SER A 1 70 ? -6.429 15.078 7.357 1.00 95.44 70 SER A O 1
ATOM 595 N N . GLU A 1 71 ? -6.480 13.961 9.304 1.00 96.12 71 GLU A N 1
ATOM 596 C CA . GLU A 1 71 ? -5.035 14.008 9.532 1.00 96.12 71 GLU A CA 1
ATOM 597 C C . GLU A 1 71 ? -4.324 13.057 8.569 1.00 96.12 71 GLU A C 1
ATOM 599 O O . GLU A 1 71 ? -3.393 13.464 7.880 1.00 96.12 71 GLU A O 1
ATOM 604 N N . LEU A 1 72 ? -4.809 11.821 8.444 1.00 95.88 72 LEU A N 1
ATOM 605 C CA . LEU A 1 72 ? -4.236 10.838 7.527 1.00 95.88 72 LEU A CA 1
ATOM 606 C C . LEU A 1 72 ? -4.279 11.307 6.065 1.00 95.88 72 LEU A C 1
ATOM 608 O O . LEU A 1 72 ? -3.310 11.108 5.342 1.00 95.88 72 LEU A O 1
ATOM 612 N N . ASN A 1 73 ? -5.352 11.981 5.643 1.00 93.69 73 ASN A N 1
ATOM 613 C CA . ASN A 1 73 ? -5.460 12.561 4.301 1.00 93.69 73 ASN A CA 1
ATOM 614 C C . ASN A 1 73 ? -4.465 13.710 4.057 1.00 93.69 73 ASN A C 1
ATOM 616 O O . ASN A 1 73 ? -4.080 13.961 2.917 1.00 93.69 73 ASN A O 1
ATOM 620 N N . SER A 1 74 ? -4.042 14.407 5.116 1.00 94.94 74 SER A N 1
ATOM 621 C CA . SER A 1 74 ? -3.046 15.482 5.024 1.00 94.94 74 SER A CA 1
ATOM 622 C C . SER A 1 74 ? -1.600 14.973 4.989 1.00 94.94 74 SER A C 1
ATOM 624 O O . SER A 1 74 ? -0.712 15.691 4.532 1.00 94.94 74 SER A O 1
ATOM 626 N N . LEU A 1 75 ? -1.358 13.738 5.442 1.00 95.31 75 LEU A N 1
ATOM 627 C CA . LEU A 1 75 ? -0.036 13.116 5.445 1.00 95.31 75 LEU A CA 1
ATOM 628 C C . LEU A 1 75 ? 0.313 12.566 4.059 1.00 95.31 75 LEU A C 1
ATOM 630 O O . LEU A 1 75 ? -0.508 11.950 3.384 1.00 95.31 75 LEU A O 1
ATOM 634 N N . GLN A 1 76 ? 1.563 12.774 3.656 1.00 93.81 76 GLN A N 1
ATOM 635 C CA . GLN A 1 76 ? 2.120 12.376 2.362 1.00 93.81 76 GLN A CA 1
ATOM 636 C C . GLN A 1 76 ? 3.441 11.640 2.618 1.00 93.81 76 GLN A C 1
ATOM 638 O O . GLN A 1 76 ? 4.522 12.145 2.331 1.00 93.81 76 GLN A O 1
ATOM 643 N N . GLU A 1 77 ? 3.346 10.490 3.286 1.00 94.06 77 GLU A N 1
ATOM 644 C CA . GLU A 1 77 ? 4.499 9.786 3.872 1.00 94.06 77 GLU A CA 1
ATOM 645 C C . GLU A 1 77 ? 4.893 8.521 3.104 1.00 94.06 77 GLU A C 1
ATOM 647 O O . GLU A 1 77 ? 5.982 7.998 3.325 1.00 94.06 77 GLU A O 1
ATOM 652 N N . TYR A 1 78 ? 4.038 8.053 2.192 1.00 97.44 78 TYR A N 1
ATOM 653 C CA . TYR A 1 78 ? 4.331 6.917 1.324 1.00 97.44 78 TYR A CA 1
ATOM 654 C C . TYR A 1 78 ? 4.789 7.394 -0.049 1.00 97.44 78 TYR A C 1
ATOM 656 O O . TYR A 1 78 ? 4.282 8.388 -0.565 1.00 97.44 78 TYR A O 1
ATOM 664 N N . ASN A 1 79 ? 5.712 6.670 -0.671 1.00 97.06 79 ASN A N 1
ATOM 665 C CA . ASN A 1 79 ? 6.190 6.974 -2.022 1.00 97.06 79 ASN A CA 1
ATOM 666 C C . ASN A 1 79 ? 5.745 5.929 -3.064 1.00 97.06 79 ASN A C 1
ATOM 668 O O . ASN A 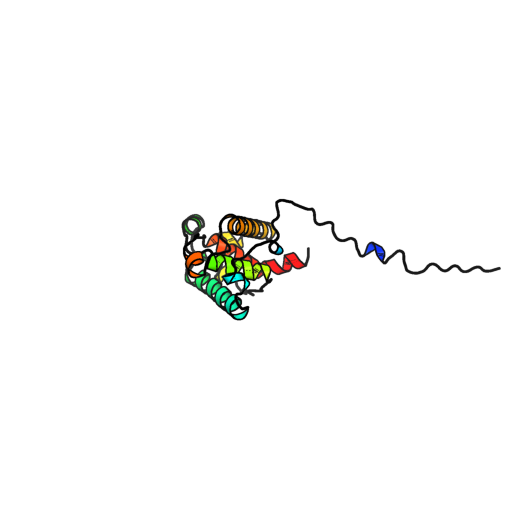1 79 ? 5.267 4.840 -2.731 1.00 97.06 79 ASN A O 1
ATOM 672 N N . SER A 1 80 ? 5.916 6.248 -4.352 1.00 97.69 80 SER A N 1
ATOM 673 C CA . SER A 1 80 ? 5.528 5.365 -5.466 1.00 97.69 80 SER A CA 1
ATOM 674 C C . SER A 1 80 ? 6.231 4.007 -5.459 1.00 97.69 80 SER A C 1
ATOM 676 O O . SER A 1 80 ? 5.680 3.036 -5.987 1.00 97.69 80 SER A O 1
ATOM 678 N N . LEU A 1 81 ? 7.431 3.904 -4.878 1.00 97.56 81 LEU A N 1
ATOM 679 C CA . LEU A 1 81 ? 8.099 2.613 -4.729 1.00 97.56 81 LEU A CA 1
ATOM 680 C C . LEU A 1 81 ? 7.353 1.738 -3.717 1.00 97.56 81 LEU A C 1
ATOM 682 O O . LEU A 1 81 ? 7.033 0.593 -4.023 1.00 97.56 81 LEU A O 1
ATOM 686 N N . GLU A 1 82 ? 7.040 2.276 -2.539 1.00 97.62 82 GLU A N 1
ATOM 687 C CA . GLU A 1 82 ? 6.328 1.545 -1.485 1.00 97.62 82 GLU A CA 1
ATOM 688 C C . GLU A 1 82 ? 4.940 1.106 -1.948 1.00 97.62 82 GLU A C 1
ATOM 690 O O . GLU A 1 82 ? 4.603 -0.075 -1.845 1.00 97.62 82 GLU A O 1
ATOM 695 N N . ILE A 1 83 ? 4.162 2.017 -2.542 1.00 98.25 83 ILE A N 1
ATOM 696 C CA . ILE A 1 83 ? 2.847 1.674 -3.098 1.00 98.25 83 ILE A CA 1
ATOM 697 C C . ILE A 1 83 ? 2.976 0.654 -4.231 1.00 98.25 83 ILE A C 1
ATOM 699 O O . ILE A 1 83 ? 2.185 -0.285 -4.300 1.00 98.25 83 ILE A O 1
ATOM 703 N N . GLY A 1 84 ? 3.997 0.770 -5.081 1.00 97.75 84 GLY A N 1
ATOM 704 C CA . GLY A 1 84 ? 4.242 -0.203 -6.140 1.00 97.75 84 GLY A CA 1
ATOM 705 C C . GLY A 1 84 ? 4.575 -1.601 -5.609 1.00 97.75 84 GLY A C 1
ATOM 706 O O . GLY A 1 84 ? 4.089 -2.584 -6.163 1.00 97.75 84 GLY A O 1
ATOM 707 N N . ILE A 1 85 ? 5.323 -1.713 -4.505 1.00 98.06 85 ILE A N 1
ATOM 708 C CA . ILE A 1 85 ? 5.593 -2.995 -3.827 1.00 98.06 85 ILE A CA 1
ATOM 709 C C . ILE A 1 85 ? 4.300 -3.588 -3.246 1.00 98.06 85 ILE A C 1
ATOM 711 O O . ILE A 1 85 ? 4.057 -4.793 -3.374 1.00 98.06 85 ILE A O 1
ATOM 715 N N . LEU A 1 86 ? 3.439 -2.760 -2.644 1.00 98.06 86 LEU A N 1
ATOM 716 C CA . LEU A 1 86 ? 2.133 -3.208 -2.150 1.00 98.06 86 LEU A CA 1
ATOM 717 C C . LEU A 1 86 ? 1.245 -3.700 -3.302 1.00 98.06 86 LEU A C 1
ATOM 719 O O . LEU A 1 86 ? 0.685 -4.789 -3.218 1.00 98.06 86 LEU A O 1
ATOM 723 N N . LEU A 1 87 ? 1.175 -2.959 -4.410 1.00 97.44 87 LEU A N 1
ATOM 724 C CA . LEU A 1 87 ? 0.428 -3.358 -5.606 1.00 97.44 87 LEU A CA 1
ATOM 725 C C . LEU A 1 87 ? 0.998 -4.619 -6.257 1.00 97.44 87 LEU A C 1
ATOM 727 O O . LEU A 1 87 ? 0.238 -5.491 -6.679 1.00 97.44 87 LEU A O 1
ATOM 731 N N . ARG A 1 88 ? 2.327 -4.769 -6.285 1.00 96.56 88 ARG A N 1
ATOM 732 C CA . ARG A 1 88 ? 2.965 -6.013 -6.722 1.00 96.56 88 ARG A CA 1
ATOM 733 C C . ARG A 1 88 ? 2.548 -7.182 -5.842 1.00 96.56 88 ARG A C 1
ATOM 735 O O . ARG A 1 88 ? 2.242 -8.246 -6.361 1.00 96.56 88 ARG A O 1
ATOM 742 N N . SER A 1 89 ? 2.470 -6.967 -4.532 1.00 96.25 89 SER A N 1
ATOM 743 C CA . SER A 1 89 ? 2.009 -7.981 -3.580 1.00 96.25 89 SER A CA 1
ATOM 744 C C . SER A 1 89 ? 0.539 -8.355 -3.798 1.00 96.25 89 SER A C 1
ATOM 746 O O . SER A 1 89 ? 0.181 -9.519 -3.632 1.00 96.25 89 SER A O 1
ATOM 748 N N . VAL A 1 90 ? -0.304 -7.392 -4.199 1.00 94.44 90 VAL A N 1
ATOM 749 C CA . VAL A 1 90 ? -1.708 -7.639 -4.577 1.00 94.44 90 VAL A CA 1
ATOM 750 C C . VAL A 1 90 ? -1.763 -8.497 -5.838 1.00 94.44 90 VAL A C 1
ATOM 752 O O . VAL A 1 90 ? -2.451 -9.517 -5.847 1.00 94.44 90 VAL A O 1
ATOM 755 N N . LYS A 1 91 ? -0.986 -8.132 -6.863 1.00 92.94 91 LYS A N 1
ATOM 756 C CA . LYS A 1 91 ? -0.872 -8.879 -8.124 1.00 92.94 91 LYS A CA 1
ATOM 757 C C . LYS A 1 91 ? -0.372 -10.310 -7.910 1.00 92.94 91 LYS A C 1
ATOM 759 O O . LYS A 1 91 ? -0.955 -11.255 -8.425 1.00 92.94 91 LYS A O 1
ATOM 764 N N . ASP A 1 92 ? 0.648 -10.473 -7.072 1.00 92.31 92 ASP A N 1
ATOM 765 C CA . ASP A 1 92 ? 1.225 -11.774 -6.713 1.00 92.31 92 ASP A CA 1
ATOM 766 C C . ASP A 1 92 ? 0.383 -12.540 -5.675 1.00 92.31 92 ASP A C 1
ATOM 768 O O . ASP A 1 92 ? 0.743 -13.656 -5.293 1.00 92.31 92 ASP A O 1
ATOM 772 N N . LYS A 1 93 ? -0.743 -11.970 -5.221 1.00 89.81 93 LYS A N 1
ATOM 773 C CA . LYS A 1 93 ? -1.699 -12.607 -4.302 1.00 89.81 93 LYS A CA 1
ATOM 774 C C . LYS A 1 93 ? -1.046 -13.049 -2.989 1.00 89.81 93 LYS A C 1
ATOM 776 O O . LYS A 1 93 ? -1.300 -14.136 -2.466 1.00 89.81 93 LYS A O 1
ATOM 781 N N . ILE A 1 94 ? -0.171 -12.198 -2.457 1.00 91.19 94 ILE A N 1
ATOM 782 C CA . ILE A 1 94 ? 0.564 -12.468 -1.223 1.00 91.19 94 ILE A CA 1
ATOM 783 C C . ILE A 1 94 ? -0.374 -12.354 -0.017 1.00 91.19 94 ILE A C 1
ATOM 785 O O . ILE A 1 94 ? -1.042 -11.343 0.186 1.00 91.19 94 ILE A O 1
ATOM 789 N N . ASP A 1 95 ? -0.363 -13.381 0.834 1.00 89.25 95 ASP A N 1
ATOM 790 C CA . ASP A 1 95 ? -1.124 -13.404 2.081 1.00 89.25 95 ASP A CA 1
ATOM 791 C C . ASP A 1 95 ? -0.337 -12.796 3.241 1.00 89.25 95 ASP A C 1
ATOM 793 O O . ASP A 1 95 ? 0.617 -13.403 3.741 1.00 89.25 95 ASP A O 1
ATOM 797 N N . LEU A 1 96 ? -0.759 -11.623 3.713 1.00 88.56 96 LEU A N 1
ATOM 798 C CA . LEU A 1 96 ? -0.083 -10.951 4.823 1.00 88.56 96 LEU A CA 1
ATOM 799 C C . LEU A 1 96 ? -0.409 -11.570 6.195 1.00 88.56 96 LEU A C 1
ATOM 801 O O . LEU A 1 96 ? 0.348 -11.363 7.142 1.00 88.56 96 LEU A O 1
ATOM 805 N N . LYS A 1 97 ? -1.500 -12.349 6.302 1.00 85.81 97 LYS A N 1
ATOM 806 C CA . LYS A 1 97 ? -1.952 -13.045 7.525 1.00 85.81 97 LYS A CA 1
ATOM 807 C C . LYS A 1 97 ? -1.893 -12.183 8.793 1.00 85.81 97 LYS A C 1
ATOM 809 O O . LYS A 1 97 ? -1.159 -12.478 9.736 1.00 85.81 97 LYS A O 1
ATOM 814 N N . VAL A 1 98 ? -2.696 -11.125 8.842 1.00 88.88 98 VAL A N 1
ATOM 815 C CA . VAL A 1 98 ? -2.793 -10.274 10.037 1.00 88.88 98 VAL A CA 1
ATOM 816 C C . VAL A 1 98 ? -3.847 -10.827 10.996 1.00 88.88 98 VAL A C 1
ATOM 818 O O . VAL A 1 98 ? -5.040 -10.762 10.724 1.00 88.88 98 VAL A O 1
ATOM 821 N N . GLU A 1 99 ? -3.419 -11.343 12.150 1.00 85.94 99 GLU A N 1
ATOM 822 C CA . GLU A 1 99 ? -4.327 -11.967 13.132 1.00 85.94 99 GLU A CA 1
ATOM 823 C C . GLU A 1 99 ? -5.232 -10.961 13.858 1.00 85.94 99 GLU A C 1
ATOM 825 O O . GLU A 1 99 ? -6.377 -11.263 14.190 1.00 85.94 99 GLU A O 1
ATOM 830 N N . LYS A 1 100 ? -4.723 -9.753 14.127 1.00 90.31 100 LYS A N 1
ATOM 831 C CA . LYS A 1 100 ? -5.413 -8.738 14.936 1.00 90.31 100 LYS A CA 1
ATOM 832 C C . LYS A 1 100 ? -5.523 -7.411 14.180 1.00 90.31 100 LYS A C 1
ATOM 834 O O . LYS A 1 100 ? -4.794 -6.477 14.507 1.00 90.31 100 LYS A O 1
ATOM 839 N N . PRO A 1 101 ? -6.428 -7.286 13.190 1.00 91.06 1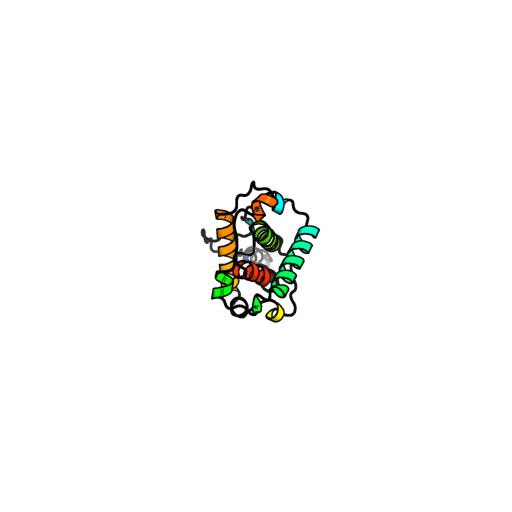01 PRO A N 1
ATOM 840 C CA . PRO A 1 101 ? -6.546 -6.089 12.348 1.00 91.06 101 PRO A CA 1
ATOM 841 C C . PRO A 1 101 ? -6.671 -4.776 13.129 1.00 91.06 101 PRO A C 1
ATOM 843 O O . PRO A 1 101 ? -6.042 -3.785 12.768 1.00 91.06 101 PRO A O 1
ATOM 846 N N . LYS A 1 102 ? -7.402 -4.785 14.251 1.00 93.50 102 LYS A N 1
ATOM 847 C CA . LYS A 1 102 ? -7.566 -3.623 15.146 1.00 93.50 102 LYS A CA 1
ATOM 848 C C . LYS A 1 102 ? -6.258 -3.113 15.757 1.00 93.50 102 LYS A C 1
ATOM 850 O O . LYS A 1 102 ? -6.202 -1.996 16.257 1.00 93.50 102 LYS A O 1
ATOM 855 N N . GLU A 1 103 ? -5.196 -3.917 15.740 1.00 94.88 103 GLU A N 1
ATOM 856 C CA . GLU A 1 103 ? -3.884 -3.459 16.184 1.00 94.88 103 GLU A CA 1
ATOM 857 C C . GLU A 1 103 ? -3.135 -2.632 15.131 1.00 94.88 103 GLU A C 1
ATOM 859 O O . GLU A 1 103 ? -2.166 -1.960 15.488 1.00 94.88 103 GLU A O 1
ATOM 864 N N . TYR A 1 104 ? -3.560 -2.680 13.869 1.00 94.75 104 TYR A N 1
ATOM 865 C CA . TYR A 1 104 ? -2.873 -2.056 12.737 1.00 94.75 104 TYR A CA 1
ATOM 866 C C . TYR A 1 104 ? -3.699 -0.933 12.125 1.00 94.75 104 TYR A C 1
ATOM 868 O O . TYR A 1 104 ? -3.145 0.111 11.802 1.00 94.75 104 TYR A O 1
ATOM 876 N N . PHE A 1 105 ? -5.011 -1.133 12.000 1.00 96.06 105 PHE A N 1
ATOM 877 C CA . PHE A 1 105 ? -5.893 -0.260 11.235 1.00 96.06 105 PHE A CA 1
ATOM 878 C C . PHE A 1 105 ? -6.887 0.463 12.145 1.00 96.06 105 PHE A C 1
ATOM 880 O O . PHE A 1 105 ? -7.378 -0.114 13.115 1.00 96.06 105 PHE A O 1
ATOM 887 N N . GLY A 1 106 ? -7.160 1.729 11.825 1.00 94.62 106 GLY A N 1
ATOM 888 C CA . GLY A 1 106 ? -8.204 2.522 12.472 1.00 94.62 106 GLY A CA 1
ATOM 889 C C . GLY A 1 106 ? -9.574 2.306 11.827 1.00 94.62 106 GLY A C 1
ATOM 890 O O . GLY A 1 106 ? -9.690 1.674 10.772 1.00 94.62 106 GLY A O 1
ATOM 891 N N . ASP A 1 107 ? -10.609 2.877 12.438 1.00 94.12 107 ASP A N 1
ATOM 892 C CA . ASP A 1 107 ? -12.008 2.721 12.013 1.00 94.12 107 ASP A CA 1
ATOM 893 C C . ASP A 1 107 ? -12.257 3.167 10.565 1.00 94.12 107 ASP A C 1
ATOM 895 O O . ASP A 1 107 ? -13.062 2.554 9.866 1.00 94.12 107 ASP A O 1
ATOM 899 N N . VAL A 1 108 ? -11.498 4.160 10.085 1.00 93.88 108 VAL A N 1
ATOM 900 C CA . VAL A 1 108 ? -11.522 4.627 8.687 1.00 93.88 108 VAL A CA 1
ATOM 901 C C . VAL A 1 108 ? -11.257 3.505 7.675 1.00 93.88 108 VAL A C 1
ATOM 903 O O . VAL A 1 108 ? -11.775 3.546 6.571 1.00 93.88 108 VAL A O 1
ATOM 906 N N . ILE A 1 109 ? -10.501 2.467 8.045 1.00 94.44 109 ILE A N 1
ATOM 907 C CA . ILE A 1 109 ? -10.265 1.291 7.193 1.00 94.44 109 ILE A CA 1
ATOM 908 C C . ILE A 1 109 ? -11.166 0.125 7.617 1.00 94.44 109 ILE A C 1
ATOM 910 O O . ILE A 1 109 ? -11.738 -0.562 6.771 1.00 94.44 109 ILE A O 1
ATOM 914 N N . LEU A 1 110 ? -11.311 -0.107 8.926 1.00 93.88 110 LEU A N 1
ATOM 915 C CA . LEU A 1 110 ? -12.011 -1.281 9.462 1.00 93.88 110 LEU A CA 1
ATOM 916 C C . LEU A 1 110 ? -13.518 -1.288 9.181 1.00 93.88 110 LEU A C 1
ATOM 918 O O . LEU A 1 110 ? -14.103 -2.367 9.080 1.00 93.88 110 LEU A O 1
ATOM 922 N N . ASN A 1 111 ? -14.144 -0.115 9.051 1.00 91.81 111 ASN A N 1
ATOM 923 C CA . ASN A 1 111 ? -15.588 0.000 8.827 1.00 91.81 111 ASN A CA 1
ATOM 924 C C . ASN A 1 111 ? -16.007 -0.310 7.384 1.00 91.81 111 ASN A C 1
ATOM 926 O O . ASN A 1 111 ? -17.200 -0.429 7.095 1.00 91.81 111 ASN A O 1
ATOM 930 N N . HIS A 1 112 ? -15.053 -0.449 6.465 1.00 90.50 112 HIS A N 1
ATOM 931 C CA . HIS A 1 112 ? -15.361 -0.775 5.086 1.00 90.50 112 HIS A CA 1
ATOM 932 C C . HIS A 1 112 ? -15.651 -2.266 4.907 1.00 90.50 112 HIS A C 1
ATOM 934 O O . HIS A 1 112 ? -14.872 -3.149 5.282 1.00 90.50 112 HIS A O 1
ATOM 940 N N . HIS A 1 113 ? -16.775 -2.543 4.249 1.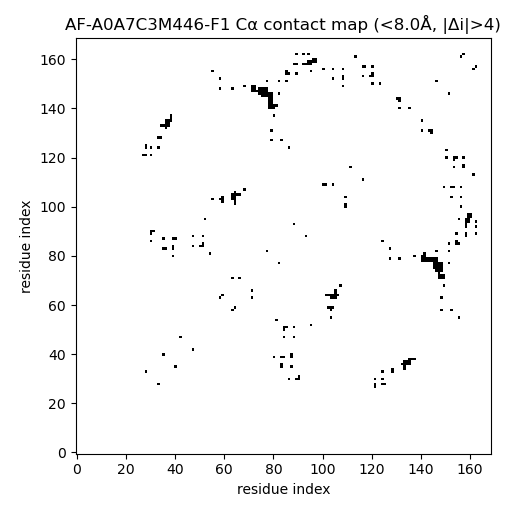00 89.19 113 HIS A N 1
ATOM 941 C CA . HIS A 1 113 ? -17.063 -3.871 3.733 1.00 89.19 113 HIS A CA 1
ATOM 942 C C . HIS A 1 113 ? -16.205 -4.164 2.495 1.00 89.19 113 HIS A C 1
ATOM 944 O O . HIS A 1 113 ? -15.623 -3.268 1.882 1.00 89.19 113 HIS A O 1
ATOM 950 N N . TYR A 1 114 ? -16.162 -5.440 2.115 1.00 86.31 114 TYR A N 1
ATOM 951 C CA . TYR A 1 114 ? -15.331 -5.946 1.025 1.00 86.31 114 TYR A CA 1
ATOM 952 C C . TYR A 1 114 ? -15.429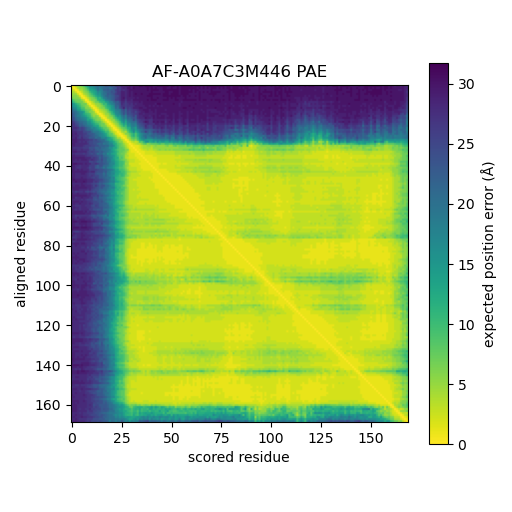 -5.138 -0.278 1.00 86.31 114 TYR A C 1
ATOM 954 O O . TYR A 1 114 ? -14.411 -4.664 -0.769 1.00 86.31 114 TYR A O 1
ATOM 962 N N . GLY A 1 115 ? -16.645 -4.924 -0.796 1.00 87.56 115 GLY A N 1
ATOM 963 C CA . GLY A 1 115 ? -16.857 -4.201 -2.055 1.00 87.56 115 GLY A CA 1
ATOM 964 C C . GLY A 1 115 ? -16.331 -2.763 -2.028 1.00 87.56 115 GLY A C 1
ATOM 965 O O . GLY A 1 115 ? -15.775 -2.290 -3.020 1.00 87.56 115 GLY A O 1
ATOM 966 N N . THR A 1 116 ? -16.424 -2.080 -0.880 1.00 91.69 116 THR A N 1
ATOM 967 C CA . THR A 1 116 ? -15.812 -0.755 -0.711 1.00 91.69 116 THR A CA 1
ATOM 968 C C . THR A 1 116 ? -14.291 -0.828 -0.741 1.00 91.69 116 THR A C 1
ATOM 970 O O . THR A 1 116 ? -13.684 -0.075 -1.493 1.00 91.69 116 THR A O 1
ATOM 973 N N . ILE A 1 117 ? -13.664 -1.744 0.008 1.00 93.50 117 ILE A N 1
ATOM 974 C CA . ILE A 1 117 ? -12.198 -1.896 -0.029 1.00 93.50 117 ILE A CA 1
ATOM 975 C C . ILE A 1 117 ? -11.717 -2.249 -1.437 1.00 93.50 117 ILE A C 1
ATOM 977 O O . ILE A 1 117 ? -10.736 -1.680 -1.899 1.00 93.50 117 ILE A O 1
ATOM 981 N N . GLN A 1 118 ? -12.417 -3.136 -2.141 1.00 90.62 118 GLN A N 1
ATOM 982 C CA . GLN A 1 118 ? -12.073 -3.504 -3.510 1.00 90.62 118 GLN A CA 1
ATOM 983 C C . GLN A 1 118 ? -12.130 -2.295 -4.455 1.00 90.62 118 GLN A C 1
ATOM 985 O O . GLN A 1 118 ? -11.203 -2.083 -5.233 1.00 90.62 118 GLN A O 1
ATOM 990 N N . SER A 1 119 ? -13.177 -1.472 -4.346 1.00 91.56 119 SER A N 1
ATOM 991 C CA . SER A 1 119 ? -13.310 -0.243 -5.142 1.00 91.56 119 SER A CA 1
ATOM 992 C C . SER A 1 119 ? -12.185 0.752 -4.832 1.00 91.56 119 SER A C 1
ATOM 994 O O . SER A 1 119 ? -11.567 1.288 -5.746 1.00 91.56 119 SER A O 1
ATOM 996 N N . LEU A 1 120 ? -11.848 0.927 -3.551 1.00 94.31 120 LEU A N 1
ATOM 997 C CA . LEU A 1 120 ? -10.750 1.798 -3.118 1.00 94.31 120 LEU A CA 1
ATOM 998 C C . LEU A 1 120 ? -9.395 1.317 -3.654 1.00 94.31 120 LEU A C 1
ATOM 1000 O O . LEU A 1 120 ? -8.614 2.109 -4.174 1.00 94.31 120 LEU A O 1
ATOM 1004 N N . VAL A 1 121 ? -9.126 0.009 -3.604 1.00 94.38 121 VAL A N 1
ATOM 1005 C CA . VAL A 1 121 ? -7.909 -0.578 -4.186 1.00 94.38 121 VAL A CA 1
ATOM 1006 C C . VAL A 1 121 ? -7.861 -0.364 -5.700 1.00 94.38 121 VAL A C 1
ATOM 1008 O O . VAL A 1 121 ? -6.802 -0.045 -6.235 1.00 94.38 121 VAL A O 1
ATOM 1011 N N . GLN A 1 122 ? -8.990 -0.471 -6.401 1.00 93.12 122 GLN A N 1
ATOM 1012 C CA . GLN A 1 122 ? -9.057 -0.173 -7.835 1.00 93.12 122 GLN A CA 1
ATOM 1013 C C . GLN A 1 122 ? -8.780 1.298 -8.145 1.00 93.12 122 GLN A C 1
ATOM 1015 O O . GLN A 1 122 ? -8.114 1.594 -9.139 1.00 93.12 122 GLN A O 1
ATOM 1020 N N . ASP A 1 123 ? -9.239 2.219 -7.302 1.00 95.12 123 ASP A N 1
ATOM 1021 C CA . ASP A 1 123 ? -8.927 3.638 -7.454 1.00 95.12 123 ASP A CA 1
ATOM 1022 C C . ASP A 1 123 ? -7.428 3.900 -7.261 1.00 95.12 123 ASP A C 1
ATOM 1024 O O . ASP A 1 123 ? -6.830 4.629 -8.058 1.00 95.12 123 ASP A O 1
ATOM 1028 N N . ILE A 1 124 ? -6.789 3.229 -6.296 1.00 96.88 124 ILE A N 1
ATOM 1029 C CA . ILE A 1 124 ? -5.328 3.269 -6.118 1.00 96.88 124 ILE A CA 1
ATOM 1030 C C . ILE A 1 124 ? -4.615 2.718 -7.357 1.00 96.88 124 ILE A C 1
ATOM 1032 O O . ILE A 1 124 ? -3.695 3.359 -7.861 1.00 96.88 124 ILE A O 1
ATOM 1036 N N . ILE A 1 125 ? -5.051 1.568 -7.881 1.00 95.75 125 ILE A N 1
ATOM 1037 C CA . ILE A 1 125 ? -4.496 0.952 -9.096 1.00 95.75 125 ILE A CA 1
ATOM 1038 C C . ILE A 1 125 ? -4.574 1.933 -10.276 1.00 95.75 125 ILE A C 1
ATOM 1040 O O . ILE A 1 125 ? -3.565 2.196 -10.931 1.00 95.75 125 ILE A O 1
ATOM 1044 N N . LYS A 1 126 ? -5.744 2.536 -10.518 1.00 94.56 126 LYS A N 1
ATOM 1045 C CA . LYS A 1 126 ? -5.947 3.527 -11.590 1.00 94.56 126 LYS A CA 1
ATOM 1046 C C . LYS A 1 126 ? -5.081 4.764 -11.391 1.00 94.56 126 LYS A C 1
ATOM 1048 O O . LYS A 1 126 ? -4.500 5.270 -12.352 1.00 94.56 126 LYS A O 1
ATOM 1053 N N . LYS A 1 127 ? -5.000 5.267 -10.158 1.00 95.88 127 LYS A N 1
ATOM 1054 C CA . LYS A 1 127 ? -4.171 6.422 -9.807 1.00 95.88 127 LYS A CA 1
ATOM 1055 C C . LYS A 1 127 ? -2.693 6.114 -10.044 1.00 95.88 127 LYS A C 1
ATOM 1057 O O . LYS A 1 127 ? -1.997 6.951 -10.610 1.00 95.88 127 LYS A O 1
ATOM 1062 N N . TYR A 1 128 ? -2.234 4.921 -9.676 1.00 96.56 128 TYR A N 1
ATOM 1063 C CA . TYR A 1 128 ? -0.851 4.494 -9.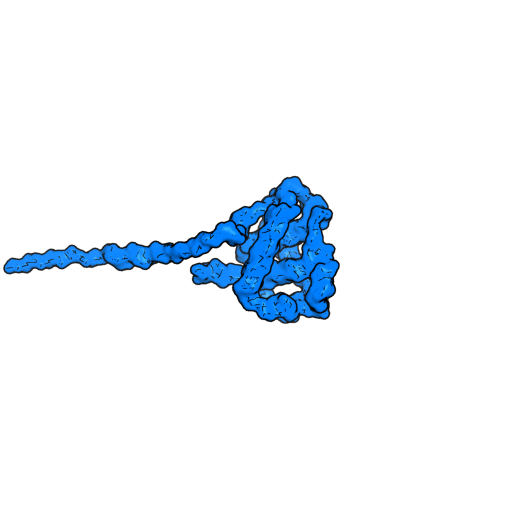870 1.00 96.56 128 TYR A CA 1
ATOM 1064 C C . TYR A 1 128 ? -0.528 4.346 -11.354 1.00 96.56 128 TYR A C 1
ATOM 1066 O O . TYR A 1 128 ? 0.505 4.815 -11.825 1.00 96.56 128 TYR A O 1
ATOM 1074 N N . GLU A 1 129 ? -1.432 3.734 -12.115 1.00 95.00 129 GLU A N 1
ATOM 1075 C CA . GLU A 1 129 ? -1.239 3.518 -13.543 1.00 95.00 129 GLU A CA 1
ATOM 1076 C C . GLU A 1 129 ? -1.146 4.824 -14.331 1.00 95.00 129 GLU A C 1
ATOM 1078 O O . GLU A 1 129 ? -0.313 4.944 -15.225 1.00 95.00 129 GLU A O 1
ATOM 1083 N N . ARG A 1 130 ? -1.953 5.822 -13.961 1.00 94.44 130 ARG A N 1
ATOM 1084 C CA . ARG A 1 130 ? -1.985 7.122 -14.642 1.00 94.44 130 ARG A CA 1
ATOM 1085 C C . ARG A 1 130 ? -0.810 8.032 -14.299 1.00 94.44 130 ARG A C 1
ATOM 1087 O O . ARG A 1 130 ? -0.416 8.819 -15.152 1.00 94.44 130 ARG A O 1
ATOM 1094 N N . ASN A 1 131 ? -0.309 7.974 -13.064 1.00 95.44 131 ASN A N 1
ATOM 1095 C CA . ASN A 1 131 ? 0.591 9.008 -12.543 1.00 95.44 131 ASN A CA 1
ATOM 1096 C C . ASN A 1 131 ? 2.031 8.536 -12.305 1.00 95.44 131 ASN A C 1
ATOM 1098 O O . ASN A 1 131 ? 2.910 9.384 -12.209 1.00 95.44 131 ASN A O 1
ATOM 1102 N N . VAL A 1 132 ? 2.284 7.226 -12.201 1.00 95.81 132 VAL A N 1
ATOM 1103 C CA . VAL A 1 132 ? 3.631 6.700 -11.922 1.00 95.81 132 VAL A CA 1
ATOM 1104 C C . VAL A 1 132 ? 4.340 6.307 -13.210 1.00 95.81 132 VAL A C 1
ATOM 1106 O O . VAL A 1 132 ? 3.866 5.457 -13.972 1.00 95.81 132 VAL A O 1
ATOM 1109 N N . THR A 1 133 ? 5.520 6.877 -13.421 1.00 94.19 133 THR A N 1
ATOM 1110 C CA . THR A 1 133 ? 6.352 6.6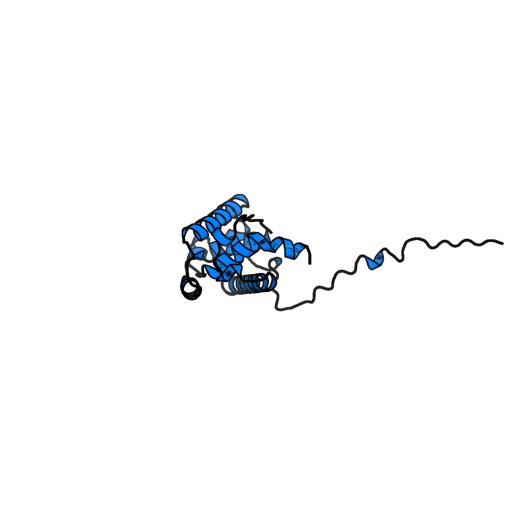51 -14.601 1.00 94.19 133 THR A CA 1
ATOM 1111 C C . THR A 1 133 ? 7.089 5.314 -14.501 1.00 94.19 133 THR A C 1
ATOM 1113 O O . THR A 1 133 ? 7.879 5.067 -13.591 1.00 94.19 133 THR A O 1
ATOM 1116 N N . LYS A 1 134 ? 6.875 4.429 -15.480 1.00 94.25 134 LYS A N 1
ATOM 1117 C CA . LYS A 1 134 ? 7.341 3.027 -15.421 1.00 94.25 134 LYS A CA 1
ATOM 1118 C C . LYS A 1 134 ? 8.831 2.831 -15.732 1.00 94.25 134 LYS A C 1
ATOM 1120 O O . LYS A 1 134 ? 9.359 1.738 -15.549 1.00 94.25 134 LYS A O 1
ATOM 1125 N N . THR A 1 135 ? 9.505 3.873 -16.208 1.00 95.06 135 THR A N 1
ATOM 1126 C CA . THR A 1 135 ? 10.928 3.854 -16.586 1.00 95.06 135 THR A CA 1
ATOM 1127 C C . THR A 1 135 ? 11.845 4.440 -15.512 1.00 95.06 135 THR A C 1
ATOM 1129 O O . THR A 1 135 ? 13.040 4.584 -15.755 1.00 95.06 135 THR A O 1
ATOM 1132 N N . LEU A 1 136 ? 11.302 4.841 -14.359 1.00 94.06 136 LEU A N 1
ATOM 1133 C CA . LEU A 1 136 ? 12.082 5.447 -13.284 1.00 94.06 136 LEU A CA 1
ATOM 1134 C C . LEU A 1 136 ? 12.833 4.402 -12.460 1.00 94.06 136 LEU A C 1
ATOM 1136 O O . LEU A 1 136 ? 12.329 3.311 -12.198 1.00 94.06 136 LEU A O 1
ATOM 1140 N N . SER A 1 137 ? 14.021 4.797 -12.005 1.00 95.75 137 SER A N 1
ATOM 1141 C CA . SER A 1 137 ? 14.815 4.048 -11.029 1.00 95.75 137 SER A CA 1
ATOM 1142 C C . SER A 1 137 ? 14.186 4.081 -9.633 1.00 95.75 137 SER A C 1
ATOM 1144 O O . SER A 1 137 ? 13.359 4.940 -9.321 1.00 95.75 137 SER A O 1
ATOM 1146 N N . GLU A 1 138 ? 14.652 3.207 -8.739 1.00 94.69 138 GLU A N 1
ATOM 1147 C CA . GLU A 1 138 ? 14.184 3.144 -7.350 1.00 94.69 138 GLU A CA 1
ATOM 1148 C C . GLU A 1 138 ? 14.266 4.502 -6.626 1.00 94.69 138 GLU A C 1
ATOM 1150 O O . GLU A 1 138 ? 13.327 4.919 -5.947 1.00 94.69 138 GLU A O 1
ATOM 1155 N N . ILE A 1 139 ? 15.385 5.217 -6.784 1.00 95.69 139 ILE A N 1
ATOM 1156 C CA . ILE A 1 139 ? 15.604 6.522 -6.142 1.00 95.69 139 ILE A CA 1
ATOM 1157 C C . ILE A 1 139 ? 14.625 7.564 -6.689 1.00 95.69 139 ILE A C 1
ATOM 1159 O O . ILE A 1 139 ? 14.131 8.405 -5.941 1.00 95.69 139 ILE A O 1
ATOM 1163 N N . GLN A 1 140 ? 14.323 7.512 -7.984 1.00 96.62 140 GLN A N 1
ATOM 1164 C CA . GLN A 1 140 ? 13.373 8.431 -8.602 1.00 96.62 140 GLN A CA 1
ATOM 1165 C C . GLN A 1 140 ? 11.937 8.122 -8.165 1.00 96.62 140 GLN A C 1
ATOM 1167 O O . GLN A 1 140 ? 11.211 9.046 -7.814 1.00 96.62 140 GLN A O 1
ATOM 1172 N N . LEU A 1 141 ? 11.555 6.844 -8.075 1.00 95.81 141 LEU A N 1
ATOM 1173 C CA . LEU A 1 141 ? 10.237 6.426 -7.579 1.00 95.81 141 LEU A CA 1
ATOM 1174 C C . LEU A 1 141 ? 9.983 6.869 -6.130 1.00 95.81 141 LEU A C 1
ATOM 1176 O O . LEU A 1 141 ? 8.848 7.172 -5.771 1.00 95.81 141 LEU A O 1
ATOM 1180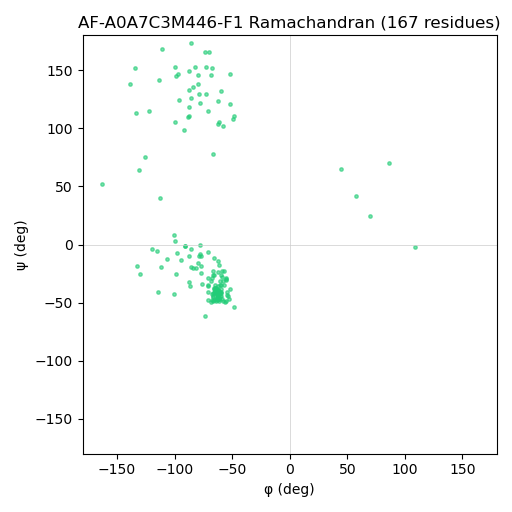 N N . LYS A 1 142 ? 11.030 6.962 -5.300 1.00 95.12 142 LYS A N 1
ATOM 1181 C CA . LYS A 1 142 ? 10.918 7.495 -3.931 1.00 95.12 142 LYS A CA 1
ATOM 1182 C C . LYS A 1 142 ? 10.567 8.987 -3.879 1.00 95.12 142 LYS A C 1
ATOM 1184 O O . LYS A 1 142 ? 10.044 9.437 -2.868 1.00 95.12 142 LYS A O 1
ATOM 1189 N N . ASN A 1 143 ? 10.856 9.735 -4.944 1.00 93.44 143 ASN A N 1
ATOM 1190 C CA . ASN A 1 143 ? 10.728 11.194 -4.986 1.00 93.44 143 ASN A CA 1
ATOM 1191 C C . ASN A 1 143 ? 9.664 11.698 -5.977 1.00 93.44 143 ASN A C 1
ATOM 1193 O O . ASN A 1 143 ? 9.430 12.900 -6.046 1.00 93.44 143 ASN A O 1
ATOM 1197 N N . GLU A 1 144 ? 9.056 10.816 -6.772 1.00 91.56 144 GLU A N 1
ATOM 1198 C CA . GLU A 1 144 ? 8.134 11.195 -7.849 1.00 91.56 144 GLU A CA 1
ATOM 1199 C C . GLU A 1 144 ? 6.783 11.673 -7.310 1.00 91.56 144 GLU A C 1
ATOM 1201 O O . GLU A 1 144 ? 6.368 12.805 -7.549 1.00 91.56 144 GLU A O 1
ATOM 1206 N N . MET A 1 145 ? 6.085 10.790 -6.599 1.00 93.06 145 MET A N 1
ATOM 1207 C CA . MET A 1 145 ? 4.732 11.023 -6.125 1.00 93.06 145 MET A CA 1
ATOM 1208 C C . MET A 1 145 ? 4.599 10.500 -4.703 1.00 93.06 145 MET A C 1
ATOM 1210 O O . MET A 1 145 ? 5.082 9.415 -4.363 1.00 93.06 145 MET A O 1
ATOM 1214 N N . LEU A 1 146 ? 3.913 11.295 -3.889 1.00 95.00 146 LEU A N 1
ATOM 1215 C CA . LEU A 1 146 ? 3.585 10.951 -2.521 1.00 95.00 146 LEU A CA 1
ATOM 1216 C C . LEU A 1 146 ? 2.149 10.432 -2.419 1.00 95.00 146 LEU A C 1
ATOM 1218 O O . LEU A 1 146 ? 1.276 10.740 -3.238 1.00 95.00 146 LEU A O 1
ATOM 1222 N N . TRP A 1 147 ? 1.949 9.595 -1.414 1.00 97.88 147 TRP A N 1
ATOM 1223 C CA . TRP A 1 147 ? 0.737 8.845 -1.157 1.00 97.88 147 TRP A CA 1
ATOM 1224 C C . TRP A 1 147 ? 0.377 8.936 0.320 1.00 97.88 147 TRP A C 1
ATOM 1226 O O . TRP A 1 147 ? 1.233 9.098 1.200 1.00 97.88 147 TRP A O 1
ATOM 1236 N N . THR A 1 148 ? -0.917 8.818 0.590 1.00 97.94 148 THR A N 1
ATOM 1237 C CA . THR A 1 148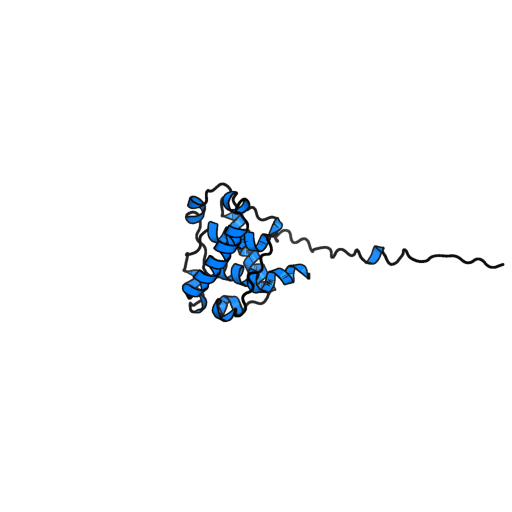 ? -1.441 8.919 1.948 1.00 97.94 148 THR A CA 1
ATOM 1238 C C . THR A 1 148 ? -1.302 7.592 2.700 1.00 97.94 148 THR A C 1
ATOM 1240 O O . THR A 1 148 ? -1.388 6.509 2.107 1.00 97.94 148 THR A O 1
ATOM 1243 N N . PRO A 1 149 ? -1.197 7.634 4.038 1.00 97.81 149 PRO A N 1
ATOM 1244 C CA . PRO A 1 149 ? -1.334 6.442 4.869 1.00 97.81 149 PRO A CA 1
ATOM 1245 C C . PRO A 1 149 ? -2.689 5.727 4.726 1.00 97.81 149 PRO A C 1
ATOM 1247 O O . PRO A 1 149 ? -2.787 4.538 5.028 1.00 97.81 149 PRO A O 1
ATOM 1250 N N . ILE A 1 150 ? -3.750 6.407 4.277 1.00 97.50 150 ILE A N 1
ATOM 1251 C CA . ILE A 1 150 ? -5.036 5.747 3.996 1.00 97.50 150 ILE A CA 1
ATOM 1252 C C . ILE A 1 150 ? -4.895 4.804 2.802 1.00 97.50 150 ILE A C 1
ATOM 1254 O O . ILE A 1 150 ? -5.277 3.640 2.909 1.00 97.50 150 ILE A O 1
ATOM 1258 N N . GLU A 1 151 ? -4.283 5.261 1.710 1.00 98.00 151 GLU A N 1
ATOM 1259 C CA . GLU A 1 151 ? -4.076 4.446 0.507 1.00 98.00 151 GLU A CA 1
ATOM 1260 C C . GLU A 1 151 ? -3.194 3.223 0.808 1.00 98.00 151 GLU A C 1
ATOM 1262 O O . GLU A 1 151 ? -3.552 2.088 0.482 1.00 98.00 151 GLU A O 1
ATOM 1267 N N . ALA A 1 152 ? -2.083 3.420 1.526 1.00 98.12 152 ALA A N 1
ATOM 1268 C CA . ALA A 1 152 ? -1.239 2.309 1.969 1.00 98.12 152 ALA A CA 1
ATOM 1269 C C . ALA A 1 152 ? -1.998 1.338 2.894 1.00 98.12 152 ALA A C 1
ATOM 1271 O O . ALA A 1 152 ? -1.893 0.116 2.756 1.00 98.12 152 ALA A O 1
ATOM 1272 N N . GLY A 1 153 ? -2.799 1.872 3.820 1.00 97.25 153 GLY A N 1
ATOM 1273 C CA . GLY A 1 153 ? -3.598 1.085 4.753 1.00 97.25 153 GLY A CA 1
ATOM 1274 C C . GLY A 1 153 ? -4.675 0.244 4.066 1.00 97.25 153 GLY A C 1
ATOM 1275 O O . GLY A 1 153 ? -4.870 -0.911 4.440 1.00 97.25 153 GLY A O 1
ATOM 1276 N N . GLN A 1 154 ? -5.327 0.777 3.031 1.00 97.25 154 GLN A N 1
ATOM 1277 C CA . GLN A 1 154 ? -6.315 0.056 2.223 1.00 97.25 154 GLN A CA 1
ATOM 1278 C C . GLN A 1 154 ? -5.686 -1.144 1.500 1.00 97.25 154 GLN A C 1
ATOM 1280 O O . GLN A 1 154 ? -6.244 -2.243 1.558 1.00 97.25 154 GLN A O 1
ATOM 1285 N N . LEU A 1 155 ? -4.499 -0.978 0.901 1.00 97.44 155 LEU A N 1
ATOM 1286 C CA . LEU A 1 155 ? -3.759 -2.082 0.271 1.00 97.44 155 LEU A CA 1
ATOM 1287 C C . LEU A 1 155 ? -3.339 -3.147 1.293 1.00 97.44 155 LEU A C 1
ATOM 1289 O O . LEU A 1 155 ? -3.584 -4.338 1.088 1.00 97.44 155 LEU A O 1
ATOM 1293 N N . LEU A 1 156 ? -2.749 -2.729 2.418 1.00 97.00 156 LEU A N 1
ATOM 1294 C CA . LEU A 1 156 ? -2.343 -3.639 3.494 1.00 97.00 156 LEU A CA 1
ATOM 1295 C C . LEU A 1 156 ? -3.540 -4.413 4.064 1.00 97.00 156 LEU A C 1
ATOM 1297 O O . LEU A 1 156 ? -3.437 -5.615 4.321 1.00 97.00 156 LEU A O 1
ATOM 1301 N N . TYR A 1 157 ? -4.685 -3.751 4.239 1.00 95.75 157 TYR A N 1
ATOM 1302 C CA . TYR A 1 157 ? -5.910 -4.380 4.725 1.00 95.75 157 TYR A CA 1
ATOM 1303 C C . TYR A 1 157 ? -6.482 -5.374 3.707 1.00 95.75 157 TYR A C 1
ATOM 1305 O O . TYR A 1 157 ? -6.824 -6.501 4.072 1.00 95.75 157 TYR A O 1
ATOM 1313 N N . TYR A 1 158 ? -6.500 -5.016 2.421 1.00 94.56 158 TYR A N 1
ATOM 1314 C CA . TYR A 1 158 ? -6.929 -5.914 1.349 1.00 94.56 158 TYR A CA 1
ATOM 1315 C C . TYR A 1 158 ? -6.073 -7.196 1.286 1.00 94.56 158 TYR A C 1
ATOM 1317 O O . TYR A 1 158 ? -6.619 -8.306 1.284 1.00 94.56 158 TYR A O 1
ATOM 1325 N N . LEU A 1 159 ? -4.741 -7.058 1.349 1.00 94.06 159 LEU A N 1
ATOM 1326 C CA . LEU A 1 159 ? -3.777 -8.173 1.403 1.00 94.06 159 LEU A CA 1
ATOM 1327 C C . LEU A 1 159 ? -3.927 -9.059 2.647 1.00 94.06 159 LEU A C 1
ATOM 1329 O O . LEU A 1 159 ? -3.516 -10.218 2.652 1.00 94.06 159 LEU A O 1
ATOM 1333 N N . SER A 1 160 ? -4.502 -8.516 3.716 1.00 91.56 160 SER A N 1
ATOM 1334 C CA . SER A 1 160 ? -4.651 -9.227 4.982 1.00 91.56 160 SER A CA 1
ATOM 1335 C C . SER A 1 160 ? -5.933 -10.056 5.063 1.00 91.56 160 SER A C 1
ATOM 1337 O O . SER A 1 160 ? -5.933 -11.091 5.727 1.00 91.56 160 SER A O 1
ATOM 1339 N N . PHE A 1 161 ? -7.023 -9.617 4.418 1.00 84.69 161 PHE A N 1
ATOM 1340 C CA . PHE A 1 161 ? -8.360 -10.182 4.673 1.00 84.69 161 PHE A CA 1
ATOM 1341 C C . PHE A 1 161 ? -9.177 -10.541 3.435 1.00 84.69 161 PHE A C 1
ATOM 1343 O O . PHE A 1 161 ? -10.149 -11.291 3.559 1.00 84.69 161 PHE A O 1
ATOM 1350 N N . TYR A 1 162 ? -8.838 -10.012 2.261 1.00 79.06 162 TYR A N 1
ATOM 1351 C CA . TYR A 1 162 ? -9.815 -9.914 1.179 1.00 79.06 162 TYR A CA 1
ATOM 1352 C C . TYR A 1 162 ? -9.358 -10.453 -0.169 1.00 79.06 162 TYR A C 1
ATOM 1354 O O . TYR A 1 162 ? -10.208 -10.951 -0.898 1.00 79.06 162 TYR A O 1
ATOM 1362 N N . TRP A 1 163 ? -8.059 -10.496 -0.463 1.00 68.44 163 TRP A N 1
ATOM 1363 C CA . TRP A 1 163 ? -7.573 -11.018 -1.749 1.00 68.44 163 TRP A CA 1
ATOM 1364 C C . TRP A 1 163 ? -8.047 -12.455 -2.063 1.00 68.44 163 TRP A C 1
ATOM 1366 O O . TRP A 1 163 ? -8.235 -12.813 -3.220 1.00 68.44 163 TRP A O 1
ATOM 1376 N N . LYS A 1 164 ? -8.285 -13.285 -1.035 1.00 69.94 164 LYS A N 1
ATOM 1377 C CA . LYS A 1 164 ? -8.797 -14.658 -1.206 1.00 69.94 164 LYS A CA 1
ATOM 1378 C C . LYS A 1 164 ? -10.254 -14.710 -1.650 1.00 69.94 164 LYS A C 1
ATOM 1380 O O . LYS A 1 164 ? -10.632 -15.668 -2.307 1.00 69.94 164 LYS A O 1
ATOM 1385 N N . LYS A 1 165 ? -11.066 -13.712 -1.290 1.00 65.69 165 LYS A N 1
ATOM 1386 C CA . LYS A 1 165 ? -12.483 -13.675 -1.677 1.00 65.69 165 LYS A CA 1
ATOM 1387 C C . LYS A 1 165 ? -12.643 -13.453 -3.180 1.00 65.69 165 LYS A C 1
ATOM 1389 O O . LYS A 1 165 ? -13.518 -14.061 -3.777 1.00 65.69 165 LYS A O 1
ATOM 1394 N N . ASP A 1 166 ? -11.718 -12.720 -3.799 1.00 59.53 166 ASP A N 1
ATOM 1395 C CA . ASP A 1 166 ? -11.653 -12.560 -5.258 1.00 59.53 166 ASP A CA 1
ATOM 1396 C C . ASP A 1 166 ? -11.318 -13.868 -6.006 1.00 59.53 166 ASP A C 1
ATOM 1398 O O . ASP A 1 166 ? -11.445 -13.923 -7.227 1.00 59.53 166 ASP A O 1
ATOM 1402 N N . LEU A 1 167 ? -10.900 -14.936 -5.311 1.00 57.00 167 LEU A N 1
ATOM 1403 C CA . LEU A 1 167 ? -10.731 -16.265 -5.914 1.00 57.00 167 LEU A CA 1
ATOM 1404 C C . LEU A 1 167 ? -12.026 -17.090 -5.940 1.00 57.00 167 LEU A C 1
ATOM 1406 O O . LEU A 1 167 ? -12.091 -18.076 -6.674 1.00 57.00 167 LEU A O 1
ATOM 1410 N N . GLU A 1 168 ? -13.013 -16.741 -5.114 1.00 52.28 168 GLU A N 1
ATOM 1411 C CA . GLU A 1 168 ? -14.245 -17.521 -4.934 1.00 52.28 168 GLU A CA 1
ATOM 1412 C C . GLU A 1 168 ? -15.404 -17.032 -5.831 1.00 52.28 168 GLU A C 1
ATOM 1414 O O . GLU A 1 168 ? -16.381 -17.766 -6.015 1.00 52.28 168 GLU A O 1
ATOM 1419 N N . ASP A 1 169 ? -15.282 -15.841 -6.435 1.00 47.47 169 ASP A N 1
ATOM 1420 C CA . ASP A 1 169 ? -16.297 -15.193 -7.288 1.00 47.47 169 ASP A CA 1
ATOM 1421 C C . ASP A 1 169 ? -16.110 -15.413 -8.805 1.00 47.47 169 ASP A C 1
ATOM 1423 O O . ASP A 1 169 ? -17.137 -15.735 -9.473 1.00 47.47 169 ASP A O 1
#

Mean predicted aligned error: 9.49 Å

Sequence (169 aa):
MRYKTGGSGMANMLDRFRLKKRKFNPDLLDIEDLHLPIEIKEMDHERILRDLKSNLKNYKLLGYRFKHESELNSLQEYNSLEIGILLRSVKDKIDLKVEKPKEYFGDVILNHHYGTIQSLVQDIIKKYERNVTKTLSEIQLKNEMLWTPIEAGQLLYYLSFYWKKDLED